Protein AF-A0AA40T241-F1 (afdb_monomer_lite)

Organism: NCBI:txid2593771

Foldseek 3Di:
DVVVPLCPVCVPPDQVVSCVVVVHRVCPDPVNVVVVVVVVVVVVLVCLLVVLVVVVVVVDDLVRVCVVSVHDSVSNVVSVVVND

Secondary structure (DSSP, 8-state):
--HHHHHHHSTTS-HHHHHHHHTS-GGGSHHHHHHHHHHHHHHHHHHHHHHHHHHHHTT--HHHHHHHHT--HHHHHHHHHTT-

Radius of gyration: 19.27 Å; chains: 1; bounding box: 44×28×44 Å

Structure (mmCIF, N/CA/C/O backbone):
data_AF-A0AA40T241-F1
#
_entry.id   AF-A0AA40T241-F1
#
loop_
_atom_site.group_PDB
_atom_site.id
_atom_site.type_symbol
_atom_site.label_atom_id
_atom_site.label_alt_id
_atom_site.label_comp_id
_atom_site.label_asym_id
_atom_site.label_entity_id
_atom_site.label_seq_id
_atom_site.pdbx_PDB_ins_code
_atom_site.Cartn_x
_atom_site.Cartn_y
_atom_site.Cartn_z
_atom_site.occupancy
_atom_site.B_iso_or_equiv
_atom_site.auth_seq_id
_atom_site.auth_comp_id
_atom_site.auth_asym_id
_atom_site.auth_atom_id
_atom_site.pdbx_PDB_model_num
ATOM 1 N N . MET A 1 1 ? 20.448 -17.931 -12.856 1.00 53.69 1 MET A N 1
ATOM 2 C CA . MET A 1 1 ? 21.330 -16.810 -12.449 1.00 53.69 1 MET A CA 1
ATOM 3 C C . MET A 1 1 ? 21.418 -15.690 -13.505 1.00 53.69 1 MET A C 1
ATOM 5 O O . MET A 1 1 ? 22.431 -15.011 -13.566 1.00 53.69 1 MET A O 1
ATOM 9 N N . ILE A 1 2 ? 20.373 -15.448 -14.315 1.00 53.03 2 ILE A N 1
ATOM 10 C CA . ILE A 1 2 ? 20.342 -14.322 -15.282 1.00 53.03 2 ILE A CA 1
ATOM 11 C C . ILE A 1 2 ? 19.587 -13.113 -14.696 1.00 53.03 2 ILE A C 1
ATOM 13 O O . ILE A 1 2 ? 19.950 -11.971 -14.957 1.00 53.03 2 ILE A O 1
ATOM 17 N N . THR A 1 3 ? 18.618 -13.350 -13.806 1.00 50.03 3 THR A N 1
ATOM 18 C CA . THR A 1 3 ? 17.776 -12.319 -13.174 1.00 50.03 3 THR A CA 1
ATOM 19 C C . THR A 1 3 ? 18.573 -11.273 -12.377 1.00 50.03 3 THR A C 1
ATOM 21 O O . THR A 1 3 ? 18.183 -10.114 -12.317 1.00 50.03 3 THR A O 1
ATOM 24 N N . THR A 1 4 ? 19.730 -11.647 -11.818 1.00 51.19 4 THR A N 1
ATOM 25 C CA . THR A 1 4 ? 20.569 -10.772 -10.976 1.00 51.19 4 THR A CA 1
ATOM 26 C C . THR A 1 4 ? 21.367 -9.726 -11.769 1.00 51.19 4 THR A C 1
ATOM 28 O O . THR A 1 4 ? 21.725 -8.690 -11.217 1.00 51.19 4 THR A O 1
ATOM 31 N N . ILE A 1 5 ? 21.647 -9.950 -13.060 1.00 54.84 5 ILE A N 1
ATOM 32 C CA . ILE A 1 5 ? 22.523 -9.051 -13.838 1.00 54.84 5 ILE A CA 1
ATOM 33 C C . ILE A 1 5 ? 21.769 -7.794 -14.306 1.00 54.84 5 ILE A C 1
ATOM 35 O O . ILE A 1 5 ? 22.360 -6.716 -14.359 1.00 54.84 5 ILE A O 1
ATOM 39 N N . ALA A 1 6 ? 20.467 -7.906 -14.593 1.00 57.09 6 ALA A N 1
ATOM 40 C CA . ALA A 1 6 ? 19.681 -6.812 -15.166 1.00 57.09 6 ALA A CA 1
ATOM 41 C C . ALA A 1 6 ? 19.433 -5.654 -14.179 1.00 57.09 6 ALA A C 1
ATOM 43 O O . ALA A 1 6 ? 19.558 -4.497 -14.559 1.00 57.09 6 ALA A O 1
ATOM 44 N N . VAL A 1 7 ? 19.153 -5.937 -12.902 1.00 55.53 7 VAL A N 1
ATOM 45 C CA . VAL A 1 7 ? 18.851 -4.882 -11.909 1.00 55.53 7 VAL A CA 1
ATOM 46 C C . VAL A 1 7 ? 20.111 -4.105 -11.495 1.00 55.53 7 VAL A C 1
ATOM 48 O O . VAL A 1 7 ? 20.046 -2.909 -11.232 1.00 55.53 7 VAL A O 1
ATOM 51 N N . TYR A 1 8 ? 21.279 -4.758 -11.482 1.00 51.16 8 TYR A N 1
ATOM 52 C CA . TYR A 1 8 ? 22.516 -4.156 -10.971 1.00 51.16 8 TYR A CA 1
ATOM 53 C C . TYR A 1 8 ? 23.315 -3.372 -12.022 1.00 51.16 8 TYR A C 1
ATOM 55 O O . TYR A 1 8 ? 23.978 -2.399 -11.675 1.00 51.16 8 TYR A O 1
ATOM 63 N N . LYS A 1 9 ? 23.280 -3.779 -13.301 1.00 53.88 9 LYS A N 1
ATOM 64 C CA . LYS A 1 9 ? 24.022 -3.085 -14.373 1.00 53.88 9 LYS A CA 1
ATOM 65 C C . LYS A 1 9 ? 23.321 -1.843 -14.922 1.00 53.88 9 LYS A C 1
ATOM 67 O O . LYS A 1 9 ? 23.964 -1.059 -15.612 1.00 53.88 9 LYS A O 1
ATOM 72 N N . PHE A 1 10 ? 22.042 -1.666 -14.608 1.00 58.56 10 PHE A N 1
ATOM 73 C CA . PHE A 1 10 ? 21.206 -0.600 -15.154 1.00 58.56 10 PHE A CA 1
ATOM 74 C C . PHE A 1 10 ? 20.587 0.307 -14.087 1.00 58.56 10 PHE A C 1
ATOM 76 O O . PHE A 1 10 ? 19.741 1.133 -14.405 1.00 58.56 10 PHE A O 1
ATOM 83 N N . SER A 1 11 ? 21.032 0.208 -12.832 1.00 61.66 11 SER A N 1
ATOM 84 C CA . SER A 1 11 ? 20.560 1.069 -11.736 1.00 61.66 11 SER A CA 1
ATOM 85 C C . SER A 1 11 ? 20.844 2.563 -11.952 1.00 61.66 11 SER A C 1
ATOM 87 O O . SER A 1 11 ? 20.221 3.400 -11.305 1.00 61.66 11 SER A O 1
ATOM 89 N N . SER A 1 12 ? 21.772 2.896 -12.854 1.00 71.00 12 SER A N 1
ATOM 90 C CA . SER A 1 12 ? 22.123 4.264 -13.243 1.00 71.00 12 SER A CA 1
ATOM 91 C C . SER A 1 12 ? 21.596 4.684 -14.619 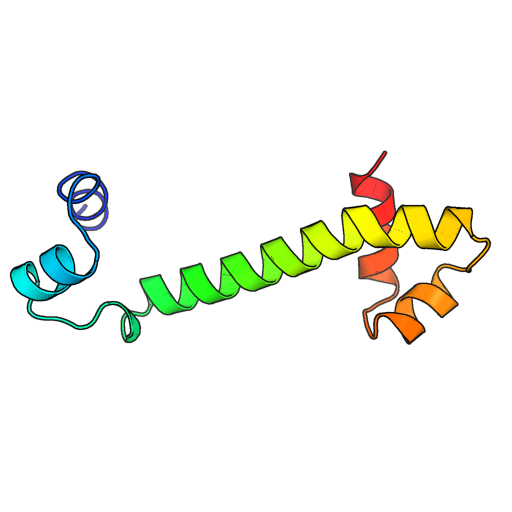1.00 71.00 12 SER A C 1
ATOM 93 O O . SER A 1 12 ? 21.877 5.808 -15.025 1.00 71.00 12 SER A O 1
ATOM 95 N N . LEU A 1 13 ? 20.916 3.797 -15.356 1.00 74.12 13 LEU A N 1
ATOM 96 C CA . LEU A 1 13 ? 20.360 4.105 -16.677 1.00 74.12 13 LEU A CA 1
ATOM 97 C C . LEU A 1 13 ? 18.879 4.468 -16.572 1.00 74.12 13 LEU A C 1
ATOM 99 O O . LEU A 1 13 ? 18.154 3.948 -15.719 1.00 74.12 13 LEU A O 1
ATOM 103 N N . SER A 1 14 ? 18.418 5.337 -17.468 1.00 79.25 14 SER A N 1
ATOM 104 C CA . SER A 1 14 ? 16.994 5.605 -17.638 1.00 79.25 14 SER A CA 1
ATOM 105 C C . SER A 1 14 ? 16.279 4.389 -18.236 1.00 79.25 14 SER A C 1
ATOM 107 O O . SER A 1 14 ? 16.882 3.516 -18.864 1.00 79.25 14 SER A O 1
ATOM 109 N N . ARG A 1 15 ? 14.956 4.328 -18.058 1.00 75.75 15 ARG A N 1
ATOM 110 C CA . ARG A 1 15 ? 14.106 3.271 -18.628 1.00 75.75 15 ARG A CA 1
ATOM 111 C C . ARG A 1 15 ? 14.313 3.136 -20.138 1.00 75.75 15 ARG A C 1
ATOM 113 O O . ARG A 1 15 ? 14.441 2.024 -20.638 1.00 75.75 15 ARG A O 1
ATOM 120 N N . GLU A 1 16 ? 14.365 4.264 -20.835 1.00 81.31 16 GLU A N 1
ATOM 121 C CA . GLU A 1 16 ? 14.520 4.351 -22.286 1.00 81.31 16 GLU A CA 1
ATOM 122 C C . GLU A 1 16 ? 15.877 3.796 -22.738 1.00 81.31 16 GLU A C 1
ATOM 124 O O . GLU A 1 16 ? 15.957 3.071 -23.729 1.00 81.31 16 GLU A O 1
ATOM 129 N N . GLU A 1 17 ? 16.945 4.078 -21.986 1.00 79.44 17 GLU A N 1
ATOM 130 C CA . GLU A 1 17 ? 18.283 3.541 -22.255 1.00 79.44 17 GLU A CA 1
ATOM 131 C C . GLU A 1 17 ? 18.323 2.018 -22.075 1.00 79.44 17 GLU A C 1
ATOM 133 O O . GLU A 1 17 ? 18.930 1.308 -22.879 1.00 79.44 17 GLU A O 1
ATOM 138 N N . VAL A 1 18 ? 17.632 1.492 -21.059 1.00 78.69 18 VAL A N 1
ATOM 139 C CA . VAL A 1 18 ? 17.520 0.044 -20.832 1.00 78.69 18 VAL A CA 1
ATOM 140 C C . VAL A 1 18 ? 16.747 -0.641 -21.958 1.00 78.69 18 VAL A C 1
ATOM 142 O O . VAL A 1 18 ? 17.189 -1.677 -22.456 1.00 78.69 18 VAL A O 1
ATOM 145 N N . GLU A 1 19 ? 15.625 -0.069 -22.396 1.00 80.19 19 GLU A N 1
ATOM 146 C CA . GLU A 1 19 ? 14.840 -0.592 -23.522 1.00 80.19 19 GLU A CA 1
ATOM 147 C C . GLU A 1 19 ? 15.642 -0.594 -24.828 1.00 80.19 19 GLU A C 1
ATOM 149 O O . GLU A 1 19 ? 15.617 -1.582 -25.566 1.00 80.19 19 GLU A O 1
ATOM 154 N N . ALA A 1 20 ? 16.419 0.464 -25.082 1.00 82.62 20 ALA A N 1
ATOM 155 C CA . ALA A 1 20 ? 17.282 0.568 -26.256 1.00 82.62 20 ALA A CA 1
ATOM 156 C C . ALA A 1 20 ? 18.414 -0.475 -26.254 1.00 82.62 20 ALA A C 1
ATOM 158 O O . ALA A 1 20 ? 18.690 -1.083 -27.287 1.00 82.62 20 ALA A O 1
ATOM 159 N N . VAL A 1 21 ? 19.052 -0.718 -25.103 1.00 82.94 21 VAL A N 1
ATOM 160 C CA . VAL A 1 21 ? 20.128 -1.718 -24.964 1.00 82.94 21 VAL A CA 1
ATOM 161 C C . VAL A 1 21 ? 19.596 -3.146 -25.086 1.00 82.94 21 VAL A C 1
ATOM 163 O O . VAL A 1 21 ? 20.268 -4.009 -25.650 1.00 82.94 21 VAL A O 1
ATOM 166 N N . LEU A 1 22 ? 18.403 -3.410 -24.552 1.00 78.12 22 LEU A N 1
ATOM 167 C CA . LEU A 1 22 ? 17.804 -4.744 -24.550 1.00 78.12 22 LEU A CA 1
ATOM 168 C C . LEU A 1 22 ? 16.946 -5.031 -25.792 1.00 78.12 22 LEU A C 1
ATOM 170 O O . LEU A 1 22 ? 16.552 -6.179 -25.994 1.00 78.12 22 LEU A O 1
ATOM 174 N N . GLY A 1 23 ? 16.663 -4.020 -26.619 1.00 80.00 23 GLY A N 1
ATOM 175 C CA . GLY A 1 23 ? 15.849 -4.148 -27.829 1.00 80.00 23 GLY A CA 1
ATOM 176 C C . GLY A 1 23 ? 14.414 -4.607 -27.550 1.00 80.00 23 GLY A C 1
ATOM 177 O O . GLY A 1 23 ? 13.820 -5.291 -28.382 1.00 80.00 23 GLY A 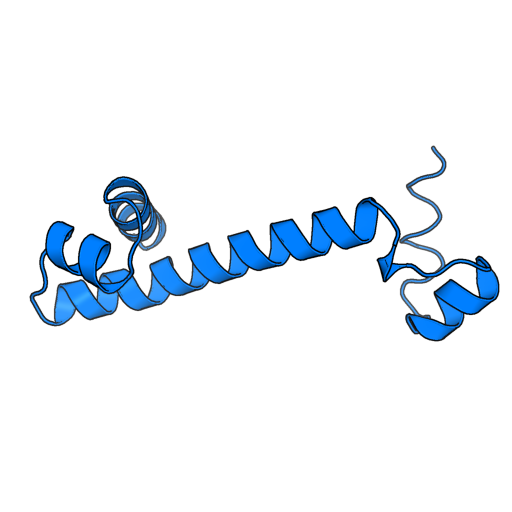O 1
ATOM 178 N N . LEU A 1 24 ? 13.875 -4.288 -26.370 1.00 81.00 24 LEU A N 1
ATOM 179 C CA . LEU A 1 24 ? 12.554 -4.725 -25.916 1.00 81.00 24 LEU A CA 1
ATOM 180 C C . LEU A 1 24 ? 11.831 -3.614 -25.159 1.00 81.00 24 LEU A C 1
ATOM 182 O O . LEU A 1 24 ? 12.465 -2.776 -24.527 1.00 81.00 24 LEU A O 1
ATOM 186 N N . THR A 1 25 ? 10.500 -3.645 -25.183 1.00 80.38 25 THR A N 1
ATOM 187 C CA . THR A 1 25 ? 9.653 -2.743 -24.393 1.00 80.38 25 THR A CA 1
ATOM 188 C C . THR A 1 25 ? 9.421 -3.340 -23.009 1.00 80.38 25 THR A C 1
ATOM 190 O O . THR A 1 25 ? 8.794 -4.397 -22.881 1.00 80.38 25 THR A O 1
ATOM 193 N N . LEU A 1 26 ? 9.890 -2.668 -21.955 1.00 79.75 26 LEU A N 1
ATOM 194 C CA . LEU A 1 26 ? 9.786 -3.158 -20.581 1.00 79.75 26 LEU A CA 1
ATOM 195 C C . LEU A 1 26 ? 8.330 -3.267 -20.135 1.00 79.75 26 LEU A C 1
ATOM 197 O O . LEU A 1 26 ? 8.005 -4.191 -19.398 1.00 79.75 26 LEU A O 1
ATOM 201 N N . GLU A 1 27 ? 7.439 -2.399 -20.617 1.00 78.25 27 GLU A N 1
ATOM 202 C CA . GLU A 1 27 ? 6.020 -2.418 -20.233 1.00 78.25 27 GLU A CA 1
ATOM 203 C C . GLU A 1 27 ? 5.287 -3.717 -20.591 1.00 78.25 27 GLU A C 1
ATOM 205 O O . GLU A 1 27 ? 4.351 -4.128 -19.903 1.00 78.25 27 GLU A O 1
ATOM 210 N N . GLN A 1 28 ? 5.736 -4.394 -21.648 1.00 78.38 28 GLN A N 1
ATOM 211 C CA . GLN A 1 28 ? 5.175 -5.671 -22.082 1.00 78.38 28 GLN A CA 1
ATOM 212 C C . GLN A 1 28 ? 5.774 -6.857 -21.322 1.00 78.38 28 GLN A C 1
ATOM 214 O O . GLN A 1 28 ? 5.268 -7.975 -21.424 1.00 78.38 28 GLN A O 1
ATOM 219 N N . THR A 1 29 ? 6.834 -6.638 -20.542 1.00 82.56 29 THR A N 1
ATOM 220 C CA . THR A 1 29 ? 7.453 -7.710 -19.768 1.00 82.56 29 THR A CA 1
ATOM 221 C C . THR A 1 29 ? 6.565 -8.108 -18.600 1.00 82.56 29 THR A C 1
ATOM 223 O O . THR A 1 29 ? 5.971 -7.273 -17.914 1.00 82.56 29 THR A O 1
ATOM 226 N N . ARG A 1 30 ? 6.529 -9.413 -18.330 1.00 79.94 30 ARG A N 1
ATOM 227 C CA . ARG A 1 30 ? 5.827 -9.966 -17.172 1.00 79.94 30 ARG A CA 1
ATOM 228 C C . ARG A 1 30 ? 6.314 -9.347 -15.856 1.00 79.94 30 ARG A C 1
ATOM 230 O O . ARG A 1 30 ? 5.494 -9.002 -15.020 1.00 79.94 30 ARG A O 1
ATOM 237 N N . VAL A 1 31 ? 7.621 -9.102 -15.741 1.00 80.44 31 VAL A N 1
ATOM 238 C CA . VAL A 1 31 ? 8.242 -8.464 -14.568 1.00 80.44 31 VAL A CA 1
ATOM 239 C C . VAL A 1 31 ? 7.695 -7.054 -14.328 1.00 80.44 31 VAL A C 1
ATOM 241 O O . VAL A 1 31 ? 7.365 -6.712 -13.198 1.00 80.44 31 VAL A O 1
ATOM 244 N N . TYR A 1 32 ? 7.556 -6.227 -15.371 1.00 80.31 32 TYR A N 1
ATOM 245 C CA . TYR A 1 32 ? 6.983 -4.888 -15.210 1.00 80.31 32 TYR A CA 1
ATOM 246 C C . TYR A 1 32 ? 5.499 -4.935 -14.838 1.00 80.31 32 TYR A C 1
ATOM 248 O O . TYR A 1 32 ? 5.047 -4.142 -14.017 1.00 80.31 32 TYR A O 1
ATOM 256 N N . GLN A 1 33 ? 4.734 -5.854 -15.428 1.00 79.88 33 GLN A N 1
ATOM 257 C CA . GLN A 1 33 ? 3.313 -6.011 -15.113 1.00 79.88 33 GLN A CA 1
ATOM 258 C C . GLN A 1 33 ? 3.097 -6.465 -13.667 1.00 79.88 33 GLN A C 1
ATOM 260 O O . GLN A 1 33 ? 2.228 -5.911 -12.995 1.00 79.88 33 GLN A O 1
ATOM 265 N N . GLU A 1 34 ? 3.909 -7.413 -13.194 1.00 79.62 34 GLU A N 1
ATOM 266 C CA . GLU A 1 34 ? 3.926 -7.886 -11.806 1.00 79.62 34 GLU A CA 1
ATOM 267 C C . GLU A 1 34 ? 4.293 -6.741 -10.853 1.00 79.62 34 GLU A C 1
ATOM 269 O O . GLU A 1 34 ? 3.492 -6.410 -9.986 1.00 79.62 34 GLU A O 1
ATOM 274 N N . ALA A 1 35 ? 5.396 -6.023 -11.095 1.00 77.88 35 ALA A N 1
ATOM 275 C CA . ALA A 1 35 ? 5.791 -4.874 -10.271 1.00 77.88 35 ALA A CA 1
ATOM 276 C C . ALA A 1 35 ? 4.740 -3.744 -10.266 1.00 77.88 35 ALA A C 1
ATOM 278 O O . ALA A 1 35 ? 4.508 -3.086 -9.254 1.00 77.88 35 ALA A O 1
ATOM 279 N N . LYS A 1 36 ? 4.064 -3.502 -11.398 1.00 80.06 36 LYS A N 1
ATOM 280 C CA . LYS A 1 36 ? 2.978 -2.514 -11.487 1.00 80.06 36 LYS A CA 1
ATOM 281 C C . LYS A 1 36 ? 1.719 -2.979 -10.749 1.00 80.06 36 LYS A C 1
ATOM 283 O O . LYS A 1 36 ? 0.933 -2.128 -10.342 1.00 80.06 36 LYS A O 1
ATOM 288 N N . ALA A 1 37 ? 1.466 -4.284 -10.661 1.00 78.94 37 ALA A N 1
ATOM 289 C CA . ALA A 1 37 ? 0.358 -4.844 -9.892 1.00 78.94 37 ALA A CA 1
ATOM 290 C C . ALA A 1 37 ? 0.648 -4.780 -8.390 1.00 78.94 37 ALA A C 1
ATOM 292 O O . ALA A 1 37 ? -0.159 -4.216 -7.659 1.00 78.94 37 ALA A O 1
ATOM 293 N N . GLU A 1 38 ? 1.835 -5.218 -7.974 1.00 76.44 38 GLU A N 1
ATOM 294 C CA . GLU A 1 38 ? 2.319 -5.140 -6.593 1.00 76.44 38 GLU A CA 1
ATOM 295 C C . GLU A 1 38 ? 2.293 -3.691 -6.081 1.00 76.44 38 GLU A C 1
ATOM 297 O O . GLU A 1 38 ? 1.665 -3.395 -5.071 1.00 76.44 38 GLU A O 1
ATOM 302 N N . GLY A 1 39 ? 2.802 -2.733 -6.865 1.00 79.25 39 GLY A N 1
ATOM 303 C CA . GLY A 1 39 ? 2.752 -1.312 -6.502 1.00 79.25 39 GLY A CA 1
ATOM 304 C C . GLY A 1 39 ? 1.346 -0.684 -6.478 1.00 79.25 39 GLY A C 1
ATOM 305 O O . GLY A 1 39 ? 1.187 0.430 -5.973 1.00 79.25 39 GLY A O 1
ATOM 306 N N . ARG A 1 40 ? 0.316 -1.338 -7.038 1.00 80.75 40 ARG A N 1
ATOM 307 C CA . ARG A 1 40 ? -1.090 -0.923 -6.854 1.00 80.75 40 ARG A CA 1
ATOM 308 C C . ARG A 1 40 ? -1.643 -1.452 -5.537 1.00 80.75 40 ARG A C 1
ATOM 310 O O . ARG A 1 40 ? -2.260 -0.676 -4.815 1.00 80.75 40 ARG A O 1
ATOM 317 N N . GLU A 1 41 ? -1.384 -2.718 -5.228 1.00 79.94 41 GLU A N 1
ATOM 318 C CA . GLU A 1 41 ? -1.802 -3.345 -3.969 1.00 79.94 41 GLU A CA 1
ATOM 319 C C . GLU A 1 41 ? -1.146 -2.664 -2.761 1.00 79.94 41 GLU A C 1
ATOM 321 O O . GLU A 1 41 ? -1.829 -2.330 -1.795 1.00 79.94 41 GLU A O 1
ATOM 326 N N . GLU A 1 42 ? 0.150 -2.348 -2.843 1.00 81.25 42 GLU A N 1
ATOM 327 C CA . GLU A 1 42 ? 0.861 -1.599 -1.800 1.00 81.25 42 GLU A CA 1
ATOM 328 C C . GLU A 1 42 ? 0.245 -0.216 -1.569 1.00 81.25 42 GLU A C 1
ATOM 330 O O . GLU A 1 42 ? 0.002 0.176 -0.428 1.00 81.25 42 GLU A O 1
ATOM 335 N N . ARG A 1 43 ? -0.076 0.511 -2.647 1.00 85.25 43 ARG A N 1
ATOM 336 C CA . ARG A 1 43 ? -0.725 1.828 -2.559 1.00 85.25 43 ARG A CA 1
ATOM 337 C C . ARG A 1 43 ? -2.105 1.762 -1.922 1.00 85.25 43 ARG A C 1
ATOM 339 O O . ARG A 1 43 ? -2.467 2.660 -1.165 1.00 85.25 43 ARG A O 1
ATOM 346 N N . GLU A 1 44 ? -2.886 0.745 -2.256 1.00 86.38 44 GLU A N 1
ATOM 347 C CA . GLU A 1 44 ? -4.214 0.543 -1.685 1.00 86.38 44 GLU A CA 1
ATOM 348 C C . GLU A 1 44 ? -4.115 0.218 -0.190 1.00 86.38 44 GLU A C 1
ATOM 350 O O . GLU A 1 44 ? -4.785 0.851 0.627 1.00 86.38 44 GLU A O 1
ATOM 355 N N . ALA A 1 45 ? -3.192 -0.666 0.192 1.00 85.00 45 ALA A N 1
ATOM 356 C CA . ALA A 1 45 ? -2.925 -0.986 1.589 1.00 85.00 45 ALA A CA 1
ATOM 357 C C . ALA A 1 45 ? -2.430 0.233 2.390 1.00 85.00 45 ALA A C 1
ATOM 359 O O . ALA A 1 45 ? -2.895 0.470 3.507 1.00 85.00 45 ALA A O 1
ATOM 360 N N . GLU A 1 46 ? -1.517 1.039 1.839 1.00 86.88 46 GLU A N 1
ATOM 361 C CA . GLU A 1 46 ? -1.058 2.283 2.471 1.00 86.88 46 GLU A CA 1
ATOM 362 C C . GLU A 1 46 ? -2.188 3.300 2.636 1.00 86.88 46 GLU A C 1
ATOM 364 O O . GLU A 1 46 ? -2.312 3.925 3.693 1.00 86.88 46 GLU A O 1
ATOM 369 N N . MET A 1 47 ? -3.049 3.442 1.627 1.00 90.12 47 MET A N 1
ATOM 370 C CA . MET A 1 47 ? -4.213 4.320 1.704 1.00 90.12 47 MET A CA 1
ATOM 371 C C . MET A 1 47 ? -5.148 3.884 2.833 1.00 90.12 47 MET A C 1
ATOM 373 O O . MET A 1 47 ? -5.525 4.708 3.665 1.00 90.12 47 MET A O 1
ATOM 377 N N . LEU A 1 48 ? -5.466 2.589 2.922 1.00 91.06 48 LEU A N 1
ATOM 378 C CA . LEU A 1 48 ? -6.315 2.056 3.987 1.00 91.06 48 LEU A CA 1
ATOM 379 C C . LEU A 1 48 ? -5.702 2.287 5.375 1.00 91.06 48 LEU A C 1
ATOM 381 O O . LEU A 1 48 ? -6.413 2.730 6.277 1.00 91.06 48 LEU A O 1
ATOM 385 N N . LYS A 1 49 ? -4.388 2.092 5.549 1.00 89.88 49 LYS A N 1
ATOM 386 C CA . LYS A 1 49 ? -3.690 2.370 6.822 1.00 89.88 49 LYS A CA 1
ATOM 387 C C . LYS A 1 49 ? -3.833 3.815 7.288 1.00 89.88 49 LYS A C 1
ATOM 389 O O . LYS A 1 49 ? -3.940 4.067 8.482 1.00 89.88 49 LYS A O 1
ATOM 394 N N . VAL A 1 50 ? -3.836 4.777 6.371 1.00 90.62 50 VAL A N 1
ATOM 395 C CA . VAL A 1 50 ? -3.957 6.198 6.731 1.00 90.62 50 VAL A CA 1
ATOM 396 C C . VAL A 1 50 ? -5.421 6.603 6.907 1.00 90.62 50 VAL A C 1
ATOM 398 O O . VAL A 1 50 ? -5.769 7.318 7.850 1.00 90.62 50 VAL A O 1
ATOM 401 N N . THR A 1 51 ? -6.296 6.151 6.012 1.00 91.38 51 THR A N 1
ATOM 402 C CA . THR A 1 51 ? -7.688 6.599 5.950 1.00 91.38 51 THR A CA 1
ATOM 403 C C . THR A 1 51 ? -8.567 5.920 6.997 1.00 91.38 51 THR A C 1
ATOM 405 O O . THR A 1 51 ? -9.373 6.602 7.630 1.00 91.38 51 THR A O 1
ATOM 408 N N . VAL A 1 52 ? -8.405 4.616 7.247 1.00 93.44 52 VAL A N 1
ATOM 409 C CA . VAL A 1 52 ? -9.258 3.872 8.191 1.00 93.44 52 VAL A CA 1
ATOM 410 C C . VAL A 1 52 ? -9.192 4.459 9.612 1.00 93.44 52 VAL A C 1
ATOM 412 O O . VAL A 1 52 ? -10.252 4.780 10.156 1.00 93.44 52 VAL A O 1
ATOM 415 N N . PRO A 1 53 ? -8.013 4.718 10.217 1.00 90.00 53 PRO A N 1
ATOM 416 C CA . PRO A 1 53 ? -7.944 5.332 11.545 1.00 90.00 53 PRO A CA 1
ATOM 417 C C . PRO A 1 53 ? -8.546 6.741 11.605 1.00 90.00 53 PRO A C 1
ATOM 419 O O . PRO A 1 53 ? -9.091 7.134 12.637 1.00 90.00 53 PRO A O 1
ATOM 422 N N . LEU A 1 54 ? -8.461 7.515 10.518 1.00 90.62 54 LEU A N 1
ATOM 423 C CA . LEU A 1 54 ? -9.066 8.845 10.442 1.00 90.62 54 LEU A CA 1
ATOM 424 C C . LEU A 1 54 ? -10.598 8.761 10.466 1.00 90.62 54 LEU A C 1
ATOM 426 O O . LEU A 1 54 ? -11.230 9.483 11.232 1.00 90.62 54 LEU A O 1
ATOM 430 N N . LEU A 1 55 ? -11.184 7.854 9.681 1.00 92.00 55 LEU A N 1
ATOM 431 C CA . LEU A 1 55 ? -12.636 7.659 9.618 1.00 92.00 55 LEU A CA 1
ATOM 432 C C . LEU A 1 55 ? -13.205 7.081 10.925 1.00 92.00 55 LEU A C 1
ATOM 434 O O . LEU A 1 55 ? -14.291 7.466 11.365 1.00 92.00 55 LEU A O 1
ATOM 438 N N . LEU A 1 56 ? -12.441 6.224 11.607 1.00 90.31 56 LEU A N 1
ATOM 439 C CA . LEU A 1 56 ? -12.791 5.759 12.951 1.00 90.31 56 LEU A CA 1
ATOM 440 C C . LEU A 1 56 ? -12.802 6.915 13.959 1.00 90.31 56 LEU A C 1
ATOM 442 O O . LEU A 1 56 ? -13.729 7.027 14.760 1.00 90.31 56 LEU A O 1
ATOM 446 N N . LYS A 1 57 ? -11.816 7.822 13.899 1.00 90.19 57 LYS A N 1
ATOM 447 C CA . LYS A 1 57 ? -11.779 9.023 14.756 1.00 90.19 57 LYS A CA 1
ATOM 448 C C . LYS A 1 57 ? -12.957 9.964 14.510 1.00 90.19 57 LYS A C 1
ATOM 450 O O . LYS A 1 57 ? -13.364 10.658 15.436 1.00 90.19 57 LYS A O 1
ATOM 455 N N . THR A 1 58 ? -13.520 9.982 13.303 1.00 92.12 58 THR A N 1
ATOM 456 C CA . THR A 1 58 ? -14.742 10.746 13.006 1.00 92.12 58 THR A CA 1
ATOM 457 C C . THR A 1 58 ? -16.026 10.032 13.442 1.00 92.12 58 THR A C 1
ATOM 459 O O . THR A 1 58 ? -17.111 10.566 13.234 1.00 92.12 58 THR A O 1
ATOM 462 N N . GLY A 1 59 ? -15.923 8.853 14.065 1.00 90.81 59 GLY A N 1
ATOM 463 C CA . GLY A 1 59 ? -17.051 8.105 14.622 1.00 90.81 59 GLY A CA 1
ATOM 464 C C . GLY A 1 59 ? -17.735 7.148 13.645 1.00 90.81 59 GLY A C 1
ATOM 465 O O . GLY A 1 59 ? -18.836 6.687 13.942 1.00 90.81 59 GLY A O 1
ATOM 466 N N . MET A 1 60 ? -17.125 6.847 12.491 1.00 93.62 60 MET A N 1
ATOM 467 C CA . MET A 1 60 ? -17.652 5.829 11.575 1.00 93.62 60 MET A CA 1
ATOM 468 C C . MET A 1 60 ? -17.370 4.421 12.108 1.00 93.62 60 MET A C 1
ATOM 470 O O . MET A 1 60 ? -16.328 4.175 12.713 1.00 93.62 60 MET A O 1
ATOM 474 N N . SER A 1 61 ? -18.293 3.492 11.861 1.00 94.00 61 SER A N 1
ATOM 475 C CA . SER A 1 61 ? -18.099 2.060 12.134 1.00 94.00 61 SER A CA 1
ATOM 476 C C . SER A 1 61 ? -17.280 1.373 11.036 1.00 94.00 61 SER A C 1
ATOM 478 O O . SER A 1 61 ? -17.173 1.880 9.917 1.00 94.00 61 SER A O 1
ATOM 480 N N . VAL A 1 62 ? -16.719 0.201 11.343 1.00 92.25 62 VAL A N 1
ATOM 481 C CA . VAL A 1 62 ? -15.918 -0.599 10.398 1.00 92.25 62 VAL A CA 1
ATOM 482 C C . VAL A 1 62 ? -16.744 -0.965 9.161 1.00 92.25 62 VAL A C 1
ATOM 484 O O . VAL A 1 62 ? -16.257 -0.864 8.038 1.00 92.25 62 VAL A O 1
ATOM 487 N N . GLU A 1 63 ? -18.018 -1.301 9.347 1.00 93.56 63 GLU A N 1
ATOM 488 C CA . GLU A 1 63 ? -18.948 -1.688 8.288 1.00 93.56 63 GLU A CA 1
ATOM 489 C C . GLU A 1 63 ? -19.254 -0.519 7.344 1.00 93.56 63 GLU A C 1
ATOM 491 O O . GLU A 1 63 ? -19.299 -0.688 6.125 1.00 93.56 63 GLU A O 1
ATOM 496 N N . GLN A 1 64 ? -19.417 0.688 7.894 1.00 92.69 64 GLN A N 1
ATOM 497 C CA . GLN A 1 64 ? -19.616 1.902 7.098 1.00 92.69 64 GLN A CA 1
ATOM 498 C C . GLN A 1 64 ? -18.358 2.271 6.313 1.00 92.69 64 GLN A C 1
ATOM 500 O O . GLN A 1 64 ? -18.456 2.688 5.161 1.00 92.69 64 GLN A O 1
ATOM 505 N N . ILE A 1 65 ? -17.180 2.106 6.917 1.00 94.00 65 ILE A N 1
ATOM 506 C CA . ILE A 1 65 ? -15.899 2.354 6.249 1.00 94.00 65 ILE A CA 1
ATOM 507 C C . ILE A 1 65 ? -15.710 1.373 5.089 1.00 94.00 65 ILE A C 1
ATOM 509 O O . ILE A 1 65 ? -15.387 1.808 3.986 1.00 94.00 65 ILE A O 1
ATOM 513 N N . ALA A 1 66 ? -15.970 0.082 5.307 1.00 93.44 66 ALA A N 1
ATOM 514 C CA . ALA A 1 66 ? -15.900 -0.950 4.274 1.00 93.44 66 ALA A CA 1
ATOM 515 C C . ALA A 1 66 ? -16.829 -0.630 3.092 1.00 93.44 66 ALA A C 1
ATOM 517 O O . ALA A 1 66 ? -16.395 -0.628 1.941 1.00 93.44 66 ALA A O 1
ATOM 518 N N . GLN A 1 67 ? -18.082 -0.246 3.367 1.00 93.81 67 GLN A N 1
ATOM 519 C CA . GLN A 1 67 ? -19.022 0.177 2.324 1.00 93.81 67 GLN A CA 1
ATOM 520 C C . GLN A 1 67 ? -18.566 1.436 1.580 1.00 93.81 67 GLN A C 1
ATOM 522 O O . GLN A 1 67 ? -18.673 1.499 0.358 1.00 93.81 67 GLN A O 1
ATOM 527 N N . GLN A 1 68 ? -18.065 2.443 2.293 1.00 91.50 68 GLN A N 1
ATOM 528 C CA . GLN A 1 68 ? -17.723 3.734 1.697 1.00 91.50 68 GLN A CA 1
ATOM 529 C C . GLN A 1 68 ? -16.426 3.696 0.887 1.00 91.50 68 GLN A C 1
ATOM 531 O O . GLN A 1 68 ? -16.305 4.402 -0.113 1.00 91.50 68 GLN A O 1
ATOM 536 N N . LEU A 1 69 ? -15.473 2.864 1.304 1.00 90.19 69 LEU A N 1
ATOM 537 C CA . LEU A 1 69 ? -14.243 2.597 0.562 1.00 90.19 69 LEU A CA 1
ATOM 538 C C . LEU A 1 69 ? -14.419 1.465 -0.464 1.00 90.19 69 LEU A C 1
ATOM 540 O O . LEU A 1 69 ? -13.519 1.240 -1.264 1.00 90.19 69 LEU A O 1
ATOM 544 N N . ASN A 1 70 ? -15.583 0.803 -0.479 1.00 92.56 70 ASN A N 1
ATOM 545 C CA . ASN A 1 70 ? -15.896 -0.356 -1.317 1.00 92.56 70 ASN A CA 1
ATOM 546 C C . ASN A 1 70 ? -14.830 -1.463 -1.211 1.00 92.56 70 ASN A C 1
ATOM 548 O O . ASN A 1 70 ? -14.388 -2.025 -2.214 1.00 92.56 70 ASN A O 1
ATOM 552 N N . VAL A 1 71 ? -14.417 -1.751 0.022 1.00 90.88 71 VAL A N 1
ATOM 553 C CA . VAL A 1 71 ? -13.439 -2.789 0.369 1.00 90.88 71 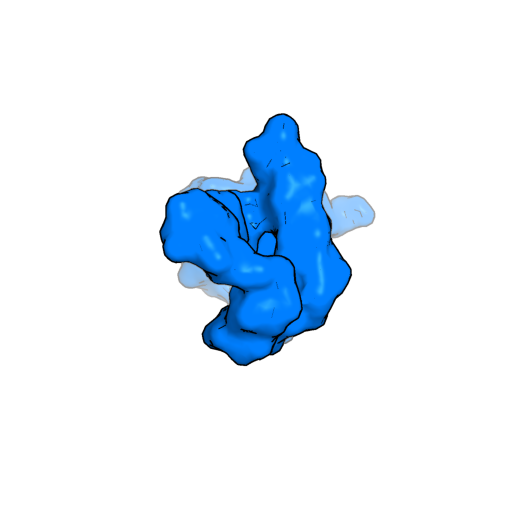VAL A CA 1
ATOM 554 C C . VAL A 1 71 ? -14.063 -3.800 1.322 1.00 90.88 71 VAL A C 1
ATOM 556 O O . VAL A 1 71 ? -15.094 -3.537 1.942 1.00 90.88 71 VAL A O 1
ATOM 559 N N . ASP A 1 72 ? -13.430 -4.962 1.452 1.00 92.56 72 ASP A N 1
ATOM 560 C CA . ASP A 1 72 ? -13.870 -5.974 2.405 1.00 92.56 72 ASP A CA 1
ATOM 561 C C . ASP A 1 72 ? -13.691 -5.499 3.858 1.00 92.56 72 ASP A C 1
ATOM 563 O O . ASP A 1 72 ? -12.754 -4.765 4.190 1.00 92.56 72 ASP A O 1
ATOM 567 N N . VAL A 1 73 ? -14.581 -5.946 4.742 1.00 91.94 73 VAL A N 1
ATOM 568 C CA . VAL A 1 73 ? -14.514 -5.664 6.182 1.00 91.94 73 VAL A CA 1
ATOM 569 C C . VAL A 1 73 ? -13.199 -6.186 6.778 1.00 91.94 73 VAL A C 1
ATOM 571 O O . VAL A 1 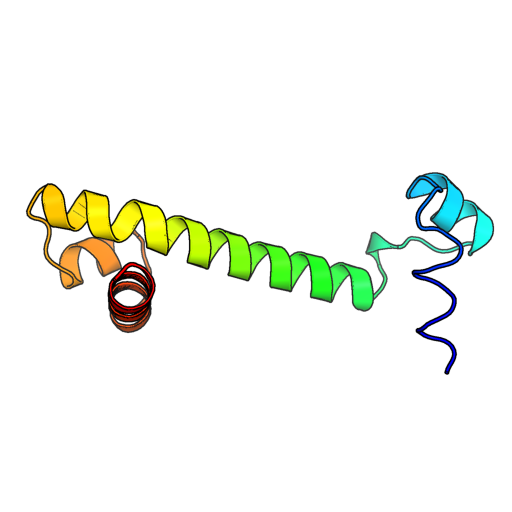73 ? -12.592 -5.511 7.612 1.00 91.94 73 VAL A O 1
ATOM 574 N N . GLU A 1 74 ? -12.694 -7.330 6.309 1.00 91.38 74 GLU A N 1
ATOM 575 C CA . GLU A 1 74 ? -11.390 -7.865 6.711 1.00 91.38 74 GLU A CA 1
ATOM 576 C C . GLU A 1 74 ? -10.236 -6.927 6.341 1.00 91.38 74 GL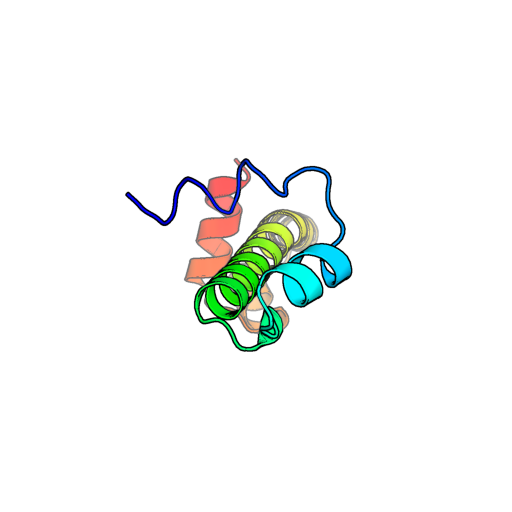U A C 1
ATOM 578 O O . GLU A 1 74 ? -9.317 -6.745 7.142 1.00 91.38 74 GLU A O 1
ATOM 583 N N . ALA A 1 75 ? -10.294 -6.265 5.180 1.00 88.50 75 ALA A N 1
ATOM 584 C CA . ALA A 1 75 ? -9.265 -5.311 4.763 1.00 88.50 75 ALA A CA 1
ATOM 585 C C . ALA A 1 75 ? -9.220 -4.087 5.694 1.00 88.50 75 ALA A C 1
ATOM 587 O O . ALA A 1 75 ? -8.142 -3.600 6.044 1.00 88.50 75 ALA A O 1
ATOM 588 N N . VAL A 1 76 ? -10.385 -3.627 6.163 1.00 90.88 76 VAL A N 1
ATOM 589 C CA . VAL A 1 76 ? -10.485 -2.548 7.158 1.00 90.88 76 VAL A CA 1
ATOM 590 C C . VAL A 1 76 ? -9.913 -2.998 8.506 1.00 90.88 76 VAL A C 1
ATOM 592 O O . VAL A 1 76 ? -9.141 -2.260 9.118 1.00 90.88 76 VAL A O 1
ATOM 595 N N . HIS A 1 77 ? -10.214 -4.218 8.959 1.00 89.94 77 HIS A N 1
ATOM 596 C CA . HIS A 1 77 ? -9.632 -4.773 10.187 1.00 89.94 77 HIS A CA 1
ATOM 597 C C . HIS A 1 77 ? -8.110 -4.908 10.113 1.00 89.94 77 HIS A C 1
ATOM 599 O O . HIS A 1 77 ? -7.414 -4.538 11.063 1.00 89.94 77 HIS A O 1
ATOM 605 N N . LEU A 1 78 ? -7.586 -5.385 8.984 1.00 88.38 78 LEU A N 1
ATOM 606 C CA . LEU A 1 78 ? -6.152 -5.512 8.756 1.00 88.38 78 LEU A CA 1
ATOM 607 C C . LEU A 1 78 ? -5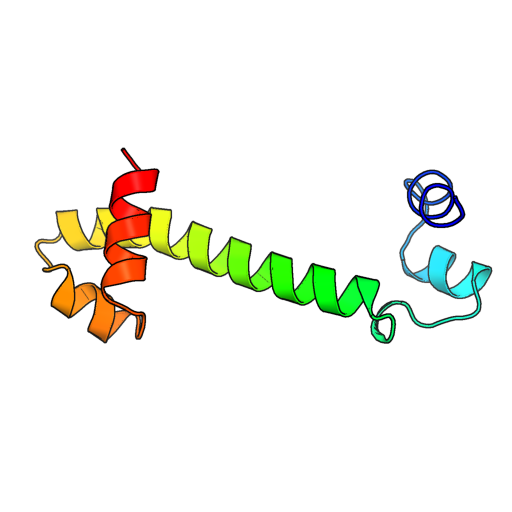.461 -4.143 8.815 1.00 88.38 78 LEU A C 1
ATOM 609 O O . LEU A 1 78 ? -4.426 -3.997 9.468 1.00 88.38 78 LEU A O 1
ATOM 613 N N . ALA A 1 79 ? -6.064 -3.122 8.201 1.00 87.25 79 ALA A N 1
ATOM 614 C CA . ALA A 1 79 ? -5.555 -1.756 8.243 1.00 87.25 79 ALA A CA 1
ATOM 615 C C . ALA A 1 79 ? -5.500 -1.195 9.676 1.00 87.25 79 ALA A C 1
ATOM 617 O O . ALA A 1 79 ? -4.553 -0.487 10.017 1.00 87.25 79 ALA A O 1
ATOM 618 N N . ILE A 1 80 ? -6.459 -1.546 10.542 1.00 85.81 80 ILE A N 1
ATOM 619 C CA . ILE A 1 80 ? -6.454 -1.156 11.963 1.00 85.81 80 ILE A CA 1
ATOM 620 C C . ILE A 1 80 ? -5.320 -1.858 12.719 1.00 85.81 80 ILE A C 1
ATOM 622 O O . ILE A 1 80 ? -4.588 -1.204 13.458 1.00 85.81 80 ILE A O 1
ATOM 626 N N . GLN A 1 81 ? -5.147 -3.169 12.523 1.00 81.94 81 GLN A N 1
ATOM 627 C CA . GLN A 1 81 ? -4.124 -3.964 13.215 1.00 81.94 81 GLN A CA 1
ATOM 628 C C . GLN A 1 81 ? -2.696 -3.558 12.841 1.00 81.94 81 GLN A C 1
ATOM 630 O O . GLN A 1 81 ? -1.803 -3.614 13.679 1.00 81.94 81 GLN A O 1
ATOM 635 N N . GLN A 1 82 ? -2.479 -3.147 11.593 1.00 69.25 82 GLN A N 1
ATOM 636 C CA . GLN A 1 82 ? -1.172 -2.704 11.101 1.00 69.25 82 GLN A CA 1
ATOM 637 C C . GLN A 1 82 ? -0.850 -1.240 11.442 1.00 69.25 82 GLN A C 1
ATOM 639 O O . GLN A 1 82 ? 0.283 -0.813 11.231 1.00 69.25 82 GLN A O 1
ATOM 644 N N . SER A 1 83 ? -1.833 -0.476 11.931 1.00 62.25 83 SER A N 1
ATOM 645 C CA . SER A 1 83 ? -1.671 0.926 12.347 1.00 62.25 83 SER A CA 1
ATOM 646 C C . SER A 1 83 ? -1.489 1.091 13.866 1.00 62.25 83 SER A C 1
ATOM 648 O O . SER A 1 83 ? -1.465 2.227 14.345 1.00 62.25 83 SER A O 1
ATOM 650 N N . ALA A 1 84 ? -1.416 -0.024 14.608 1.00 53.53 84 ALA A N 1
ATOM 651 C CA . ALA A 1 84 ? -1.238 -0.087 16.061 1.00 53.53 84 ALA A CA 1
ATOM 652 C C . ALA A 1 84 ? 0.241 -0.126 16.476 1.00 53.53 84 ALA A C 1
ATOM 654 O O . ALA A 1 84 ? 1.050 -0.750 15.753 1.00 53.53 84 ALA A O 1
#

Sequence (84 aa):
MITTIAVYKFSSLSREEVEAVLGLTLEQTRVYQEAKAEGREEREAEMLKVTVPLLLKTGMSVEQIAQQLNVDVEAVHLAIQQSA

pLDDT: mean 80.61, std 12.47, range [50.03, 94.0]